Protein AF-A0A4V2LXU1-F1 (afdb_monomer)

Structure (mmCIF, N/CA/C/O backbone):
data_AF-A0A4V2LXU1-F1
#
_entry.id   AF-A0A4V2LXU1-F1
#
loop_
_atom_site.group_PDB
_atom_site.id
_atom_site.type_symbol
_atom_site.label_atom_id
_atom_site.label_alt_id
_atom_site.label_comp_id
_atom_site.label_asym_id
_atom_site.label_entity_id
_atom_site.label_seq_id
_atom_site.pdbx_PDB_ins_code
_atom_site.Cartn_x
_atom_site.Cartn_y
_atom_site.Cartn_z
_atom_site.occupancy
_atom_site.B_iso_or_equiv
_atom_site.auth_seq_id
_atom_site.auth_comp_id
_atom_site.auth_asym_id
_atom_site.auth_atom_id
_atom_site.pdbx_PDB_model_num
ATOM 1 N N . MET A 1 1 ? -8.053 -12.281 -31.417 1.00 42.00 1 MET A N 1
ATOM 2 C CA . MET A 1 1 ? -8.033 -10.894 -30.904 1.00 42.00 1 MET A CA 1
ATOM 3 C C . MET A 1 1 ? -6.597 -10.527 -30.556 1.00 42.00 1 MET A C 1
ATOM 5 O O . MET A 1 1 ? -6.149 -10.822 -29.460 1.00 42.00 1 MET A O 1
ATOM 9 N N . THR A 1 2 ? -5.838 -9.956 -31.490 1.00 50.88 2 THR A N 1
ATOM 10 C CA . THR A 1 2 ? -4.473 -9.469 -31.226 1.00 50.88 2 THR A CA 1
ATOM 11 C C . THR A 1 2 ? -4.556 -8.024 -30.743 1.00 50.88 2 THR A C 1
ATOM 13 O O . THR A 1 2 ? -4.297 -7.086 -31.496 1.00 50.88 2 THR A O 1
ATOM 16 N N . GLY A 1 3 ? -5.009 -7.828 -29.503 1.00 56.22 3 GLY A N 1
ATOM 17 C CA . GLY A 1 3 ? -4.854 -6.533 -28.847 1.00 56.22 3 GLY A CA 1
ATOM 18 C C . GLY A 1 3 ? -3.363 -6.305 -28.630 1.00 56.22 3 GLY A C 1
ATOM 19 O O . GLY A 1 3 ? -2.716 -7.156 -28.024 1.00 56.22 3 GLY A O 1
ATOM 20 N N . ARG A 1 4 ? -2.795 -5.211 -29.157 1.00 50.06 4 ARG A N 1
ATOM 21 C CA . ARG A 1 4 ? -1.426 -4.823 -28.785 1.00 50.06 4 ARG A CA 1
ATOM 22 C C . ARG A 1 4 ? -1.352 -4.792 -27.255 1.00 50.06 4 ARG A C 1
ATOM 24 O O . ARG A 1 4 ? -2.262 -4.207 -26.656 1.00 50.06 4 ARG A O 1
ATOM 31 N N . PRO A 1 5 ? -0.326 -5.396 -26.631 1.00 66.19 5 PRO A N 1
ATOM 32 C CA . PRO A 1 5 ? -0.124 -5.229 -25.202 1.00 66.19 5 PRO A CA 1
ATOM 33 C C . PRO A 1 5 ? -0.083 -3.727 -24.927 1.00 66.19 5 PRO A C 1
ATOM 35 O O . PRO A 1 5 ? 0.609 -2.979 -25.627 1.00 66.19 5 PRO A O 1
ATOM 38 N N . LYS A 1 6 ? -0.928 -3.267 -23.998 1.00 72.69 6 LYS A N 1
ATOM 39 C CA . LYS A 1 6 ? -0.879 -1.872 -23.562 1.00 72.69 6 LYS A CA 1
ATOM 40 C C . LYS A 1 6 ? 0.546 -1.623 -23.066 1.00 72.69 6 LYS A C 1
ATOM 42 O O . LYS A 1 6 ? 1.059 -2.488 -22.358 1.00 72.69 6 LYS A O 1
ATOM 47 N N . PRO A 1 7 ? 1.187 -0.509 -23.454 1.00 78.69 7 PRO A N 1
ATOM 48 C CA . PRO A 1 7 ? 2.495 -0.195 -22.910 1.00 78.69 7 PRO A CA 1
ATOM 49 C C . PRO A 1 7 ? 2.371 -0.129 -21.385 1.00 78.69 7 PRO A C 1
ATOM 51 O O . PRO A 1 7 ? 1.447 0.512 -20.873 1.00 78.69 7 PRO A O 1
ATOM 54 N N . GLY A 1 8 ? 3.256 -0.859 -20.709 1.00 87.75 8 GLY A N 1
ATOM 55 C CA . GLY A 1 8 ? 3.411 -0.834 -19.261 1.00 87.75 8 GLY A CA 1
ATOM 56 C C . GLY A 1 8 ? 3.765 0.557 -18.741 1.00 87.75 8 GLY A C 1
ATOM 57 O O . GLY A 1 8 ? 3.978 1.498 -19.516 1.00 87.75 8 GLY A O 1
ATOM 58 N N . LEU A 1 9 ? 3.808 0.711 -17.421 1.00 93.25 9 LEU A N 1
ATOM 59 C CA . LEU A 1 9 ? 4.285 1.953 -16.820 1.00 93.25 9 LEU A CA 1
ATOM 60 C C . LEU A 1 9 ? 5.810 2.038 -16.926 1.00 93.25 9 LEU A C 1
ATOM 62 O O . LEU A 1 9 ? 6.512 1.034 -16.907 1.00 93.25 9 LEU A O 1
ATOM 66 N N . THR A 1 10 ? 6.337 3.259 -17.008 1.00 95.00 10 THR A N 1
ATOM 67 C CA . THR A 1 10 ? 7.785 3.453 -16.885 1.00 95.00 10 THR A CA 1
ATOM 68 C C . THR A 1 10 ? 8.219 3.226 -15.439 1.00 95.00 10 THR A C 1
ATOM 70 O O . THR A 1 10 ? 7.441 3.432 -14.498 1.00 95.00 10 THR A O 1
ATOM 73 N N . PHE A 1 11 ? 9.487 2.867 -15.238 1.00 93.50 11 PHE A N 1
ATOM 74 C CA . PHE A 1 11 ? 10.044 2.655 -13.899 1.00 93.50 11 PHE A CA 1
ATOM 75 C C . PHE A 1 11 ? 9.865 3.871 -12.977 1.00 93.50 11 PHE A C 1
ATOM 77 O O . PHE A 1 11 ? 9.472 3.737 -11.819 1.00 93.50 11 PHE A O 1
ATOM 84 N N . GLU A 1 12 ? 10.087 5.078 -13.495 1.00 94.06 12 GLU A N 1
ATOM 85 C CA . GLU A 1 12 ? 9.946 6.323 -12.737 1.00 94.06 12 GLU A CA 1
ATOM 86 C C . GLU A 1 12 ? 8.500 6.495 -12.254 1.00 94.06 12 GLU A C 1
ATOM 88 O O . GLU A 1 12 ? 8.253 6.910 -11.119 1.00 94.06 12 GLU A O 1
ATOM 93 N N . ARG A 1 13 ? 7.529 6.070 -13.072 1.00 96.19 13 ARG A N 1
ATOM 94 C CA . ARG A 1 13 ? 6.123 6.104 -12.691 1.00 96.19 13 ARG A CA 1
ATOM 95 C C . ARG A 1 13 ? 5.775 5.049 -11.640 1.00 96.19 13 ARG A C 1
ATOM 97 O O . ARG A 1 13 ? 4.964 5.337 -10.758 1.00 96.19 13 ARG A O 1
ATOM 104 N N . HIS A 1 14 ? 6.392 3.868 -11.686 1.00 95.56 14 HIS A N 1
ATOM 105 C CA . HIS A 1 14 ? 6.271 2.885 -10.607 1.00 95.56 14 HIS A CA 1
ATOM 106 C C . HIS A 1 14 ? 6.794 3.435 -9.278 1.00 95.56 14 HIS A C 1
ATOM 108 O O . HIS A 1 14 ? 6.115 3.290 -8.263 1.00 95.56 14 HIS A O 1
ATOM 114 N N . VAL A 1 15 ? 7.938 4.126 -9.282 1.00 95.25 15 VAL A N 1
ATOM 115 C CA . VAL A 1 15 ? 8.505 4.768 -8.082 1.00 95.25 15 VAL A CA 1
ATOM 116 C C . VAL A 1 15 ? 7.550 5.816 -7.507 1.00 95.25 15 VAL A C 1
ATOM 118 O O . VAL A 1 15 ? 7.270 5.809 -6.308 1.00 95.25 15 VAL A O 1
ATOM 121 N N . GLU A 1 16 ? 6.993 6.688 -8.349 1.00 95.56 16 GLU A N 1
ATOM 122 C CA . GLU A 1 16 ? 6.023 7.698 -7.911 1.00 95.56 16 GLU A CA 1
ATOM 123 C C . GLU A 1 16 ? 4.763 7.076 -7.296 1.00 95.56 16 GLU A C 1
ATOM 125 O O . GLU A 1 16 ? 4.281 7.528 -6.255 1.00 95.56 16 GLU A O 1
ATOM 130 N N . ILE A 1 17 ? 4.211 6.038 -7.930 1.00 96.12 17 ILE A N 1
ATOM 131 C CA . ILE A 1 17 ? 3.014 5.352 -7.430 1.00 96.12 17 ILE A CA 1
ATOM 132 C C . ILE A 1 17 ? 3.328 4.604 -6.134 1.00 96.12 17 ILE A C 1
ATOM 134 O O . ILE A 1 17 ? 2.558 4.705 -5.180 1.00 96.12 17 ILE A O 1
ATOM 138 N N . GLY A 1 18 ? 4.451 3.887 -6.082 1.00 95.31 18 GLY A N 1
ATOM 139 C CA . GLY A 1 18 ? 4.904 3.161 -4.900 1.00 95.31 18 GLY A CA 1
ATOM 140 C C . GLY A 1 18 ? 5.057 4.080 -3.690 1.00 95.31 18 GLY A C 1
ATOM 141 O O . GLY A 1 18 ? 4.514 3.782 -2.626 1.00 95.31 18 GLY A O 1
ATOM 142 N N . LYS A 1 19 ? 5.673 5.257 -3.877 1.00 94.19 19 LYS A N 1
ATOM 143 C CA . LYS A 1 19 ? 5.782 6.293 -2.838 1.00 94.19 19 LYS A CA 1
ATOM 144 C C . LYS A 1 19 ? 4.412 6.768 -2.345 1.00 94.19 19 LYS A C 1
ATOM 146 O O . LYS A 1 19 ? 4.170 6.786 -1.142 1.00 94.19 19 LYS A O 1
ATOM 151 N N . ARG A 1 20 ? 3.490 7.089 -3.255 1.00 96.94 20 ARG A N 1
ATOM 152 C CA . ARG A 1 20 ? 2.139 7.548 -2.884 1.00 96.94 20 ARG A CA 1
ATOM 153 C C . ARG A 1 20 ? 1.342 6.479 -2.136 1.00 96.94 20 ARG A C 1
ATOM 155 O O . ARG A 1 20 ? 0.657 6.784 -1.168 1.00 96.94 20 ARG A O 1
ATOM 162 N N . LEU A 1 21 ? 1.419 5.220 -2.569 1.00 96.44 21 LEU A N 1
ATOM 163 C CA . LEU A 1 21 ? 0.754 4.111 -1.874 1.00 96.44 21 LEU A CA 1
ATOM 164 C C . LEU A 1 21 ? 1.376 3.843 -0.499 1.00 96.44 21 LEU A C 1
ATOM 166 O O . LEU A 1 21 ? 0.672 3.432 0.422 1.00 96.44 21 LEU A O 1
ATOM 170 N N . LEU A 1 22 ? 2.682 4.070 -0.350 1.00 94.88 22 LEU A N 1
ATOM 171 C CA . LEU A 1 22 ? 3.361 4.007 0.937 1.00 94.88 22 LEU A CA 1
ATOM 172 C C . LEU A 1 22 ? 2.857 5.090 1.898 1.00 94.88 22 LEU A C 1
ATOM 174 O O . LEU A 1 22 ? 2.505 4.751 3.024 1.00 94.88 22 LEU A O 1
ATOM 178 N N . GLU A 1 23 ? 2.761 6.340 1.448 1.00 94.88 23 GLU A N 1
ATOM 179 C CA . GLU A 1 23 ? 2.223 7.460 2.236 1.00 94.88 23 GLU A CA 1
ATOM 180 C C . GLU A 1 23 ? 0.788 7.174 2.706 1.00 94.88 23 GLU A C 1
ATOM 182 O O . GLU A 1 23 ? 0.523 7.183 3.906 1.00 94.88 23 GLU A O 1
ATOM 187 N N . ILE A 1 24 ? -0.105 6.765 1.794 1.00 96.69 24 ILE A N 1
ATOM 188 C CA . ILE A 1 24 ? -1.496 6.405 2.132 1.00 96.69 24 ILE A CA 1
ATOM 189 C C . ILE A 1 24 ? -1.545 5.268 3.163 1.00 96.69 24 ILE A C 1
ATOM 191 O O . ILE A 1 24 ? -2.376 5.271 4.071 1.00 96.69 24 ILE A O 1
ATOM 195 N N . ARG A 1 25 ? -0.668 4.265 3.032 1.00 96.19 25 ARG A N 1
ATOM 196 C CA . ARG A 1 25 ? -0.610 3.154 3.987 1.00 96.19 25 ARG A CA 1
ATOM 197 C C . ARG A 1 25 ? -0.239 3.642 5.389 1.00 96.19 25 ARG A C 1
ATOM 199 O O . ARG A 1 25 ? -0.825 3.159 6.354 1.00 96.19 25 ARG A O 1
ATOM 206 N N . LEU A 1 26 ? 0.738 4.544 5.499 1.00 94.56 26 LEU A N 1
ATOM 207 C CA . LEU A 1 26 ? 1.167 5.108 6.782 1.00 94.56 26 LEU A CA 1
ATOM 208 C C . LEU A 1 26 ? 0.035 5.910 7.430 1.00 94.56 26 LEU A C 1
ATOM 210 O O . LEU A 1 26 ? -0.308 5.634 8.574 1.00 94.56 26 LEU A O 1
ATOM 214 N N . GLU A 1 27 ? -0.636 6.775 6.669 1.00 96.69 27 GLU A N 1
ATOM 215 C CA . GLU A 1 27 ? -1.797 7.531 7.160 1.00 96.69 27 GLU A CA 1
ATOM 216 C C . GLU A 1 27 ? -2.919 6.607 7.668 1.00 96.69 27 GLU A C 1
ATOM 218 O O . GLU A 1 27 ? -3.483 6.817 8.741 1.00 96.69 27 GLU A O 1
ATOM 223 N N . LEU A 1 28 ? -3.228 5.530 6.936 1.00 95.81 28 LEU A N 1
ATOM 224 C CA . LEU A 1 28 ? -4.225 4.544 7.368 1.00 95.81 28 LEU A CA 1
ATOM 225 C C . LEU A 1 28 ? -3.804 3.792 8.637 1.00 95.81 28 LEU A C 1
ATOM 227 O O . LEU A 1 28 ? -4.666 3.422 9.439 1.00 95.81 28 LEU A O 1
ATOM 231 N N . MET A 1 29 ? -2.506 3.541 8.822 1.00 95.19 29 MET A N 1
ATOM 232 C 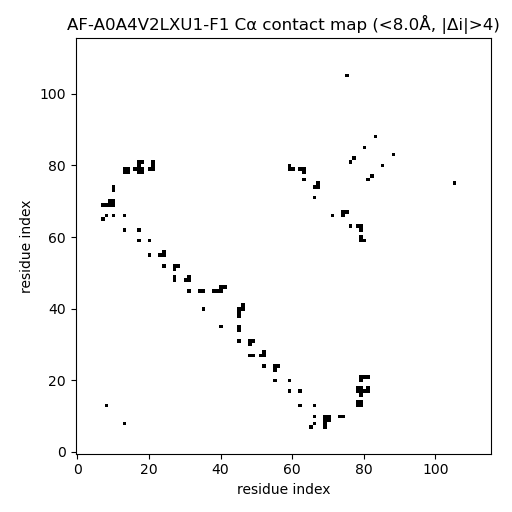CA . MET A 1 29 ? -1.991 2.949 10.056 1.00 95.19 29 MET A CA 1
ATOM 233 C C . MET A 1 29 ? -2.137 3.899 11.241 1.00 95.19 29 MET A C 1
ATOM 235 O O . MET A 1 29 ? -2.611 3.460 12.288 1.00 95.19 29 MET A O 1
ATOM 239 N N . ASP A 1 30 ? -1.797 5.174 11.071 1.00 95.00 30 ASP A N 1
ATOM 240 C CA . ASP A 1 30 ? -1.926 6.183 12.124 1.00 95.00 30 ASP A CA 1
ATOM 241 C C . ASP A 1 30 ? -3.393 6.331 12.552 1.00 95.00 30 ASP A C 1
ATOM 243 O O . ASP A 1 30 ? -3.711 6.226 13.737 1.00 95.00 30 ASP A O 1
ATOM 247 N N . LEU A 1 31 ? -4.321 6.400 11.591 1.00 95.19 31 LEU A N 1
ATOM 248 C CA . LEU A 1 31 ? -5.762 6.421 11.870 1.00 95.19 31 LEU A CA 1
ATOM 249 C C . LEU A 1 31 ? -6.246 5.160 12.604 1.00 95.19 31 LEU A C 1
ATOM 251 O O . LEU A 1 31 ? -7.128 5.229 13.464 1.00 95.19 31 LEU A O 1
ATOM 255 N N . LEU A 1 32 ? -5.697 3.983 12.288 1.00 93.62 32 LEU A N 1
ATOM 256 C CA . LEU A 1 32 ? -6.013 2.751 13.018 1.00 93.62 32 LEU A CA 1
ATOM 257 C C . LEU A 1 32 ? -5.496 2.785 14.459 1.00 93.62 32 LEU A C 1
ATOM 259 O O . LEU A 1 32 ? -6.186 2.299 15.355 1.00 93.62 32 LEU A O 1
ATOM 263 N N . ILE A 1 33 ? -4.314 3.358 14.692 1.00 92.94 33 ILE A N 1
ATOM 264 C CA . ILE A 1 33 ? -3.755 3.536 16.036 1.00 92.94 33 ILE A CA 1
ATOM 265 C C . ILE A 1 33 ? -4.630 4.507 16.834 1.00 92.94 33 ILE A C 1
ATOM 267 O O . ILE A 1 33 ? -5.082 4.148 17.923 1.00 92.94 33 ILE A O 1
ATOM 271 N N . GLU A 1 34 ? -4.956 5.674 16.276 1.00 93.12 34 GLU A N 1
ATOM 272 C CA . GLU A 1 34 ? -5.812 6.679 16.920 1.00 93.12 34 GLU A CA 1
ATOM 273 C C . GLU A 1 34 ? -7.198 6.115 17.260 1.00 93.12 34 GLU A C 1
ATOM 275 O O . GLU A 1 34 ? -7.681 6.219 18.392 1.00 93.12 34 GLU A O 1
ATOM 280 N N . THR A 1 35 ? -7.833 5.435 16.303 1.00 92.69 35 THR A N 1
ATOM 281 C CA . THR A 1 35 ? -9.160 4.845 16.520 1.00 92.69 35 THR A CA 1
ATOM 282 C C . THR A 1 35 ? -9.150 3.668 17.486 1.00 92.69 35 THR A C 1
ATOM 284 O O . THR A 1 35 ? -10.184 3.402 18.099 1.00 92.69 35 THR A O 1
ATOM 287 N N . SER A 1 36 ? -8.016 2.986 17.678 1.00 89.94 36 SER A N 1
ATOM 288 C CA . SER A 1 36 ? -7.916 1.861 18.616 1.00 89.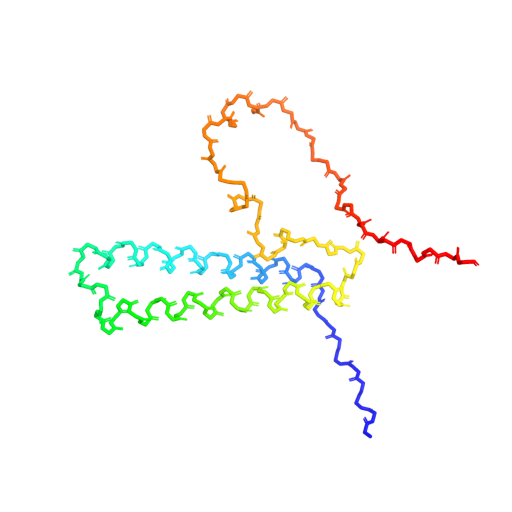94 36 SER A CA 1
ATOM 289 C C . SER A 1 36 ? -8.083 2.273 20.082 1.00 89.94 36 SER A C 1
ATOM 291 O O . SER A 1 36 ? -8.532 1.454 20.884 1.00 89.94 36 SER A O 1
ATOM 293 N N . GLY A 1 37 ? -7.759 3.527 20.421 1.00 88.19 37 GLY A N 1
ATOM 294 C CA . GLY A 1 37 ? -7.997 4.092 21.751 1.00 88.19 37 GLY A CA 1
ATOM 295 C C . GLY A 1 37 ? -9.413 4.647 21.929 1.00 88.19 37 GLY A C 1
ATOM 296 O O . GLY A 1 37 ? -9.940 4.632 23.038 1.00 88.19 37 GLY A O 1
ATOM 297 N N . ALA A 1 38 ? -10.043 5.110 20.846 1.00 92.56 38 ALA A N 1
ATOM 298 C CA . ALA A 1 38 ? -11.353 5.765 20.886 1.00 92.56 38 ALA A CA 1
ATOM 299 C C . ALA A 1 38 ? -12.542 4.811 20.671 1.00 92.56 38 ALA A C 1
ATOM 301 O O . ALA A 1 38 ? -13.643 5.074 21.154 1.00 92.56 38 ALA A O 1
ATOM 302 N N . TYR A 1 39 ? -12.345 3.706 19.947 1.00 91.25 39 TYR A N 1
ATOM 303 C CA . TYR A 1 39 ? -13.411 2.783 19.561 1.00 91.25 39 TYR A CA 1
ATOM 304 C C . TYR A 1 39 ? -13.014 1.321 19.792 1.00 91.25 39 TYR A C 1
ATOM 306 O O . TYR A 1 39 ? -11.856 0.945 19.601 1.00 91.25 39 TYR A O 1
ATOM 314 N N . PRO A 1 40 ? -13.980 0.430 20.090 1.00 90.06 40 PRO A N 1
ATOM 315 C CA . PRO A 1 40 ? -13.733 -1.003 20.040 1.00 90.06 40 PRO A CA 1
ATOM 316 C C . PRO A 1 40 ? -13.240 -1.427 18.651 1.00 90.06 40 PRO A C 1
ATOM 318 O O . PRO A 1 40 ? -13.758 -0.972 17.624 1.00 90.06 40 PRO A O 1
ATOM 321 N N . ARG A 1 41 ? -12.307 -2.385 18.603 1.00 83.00 41 ARG A N 1
ATOM 322 C CA . ARG A 1 41 ? -11.778 -2.959 17.345 1.00 83.00 41 ARG A CA 1
ATOM 323 C C . ARG A 1 41 ? -12.860 -3.580 16.452 1.00 83.00 41 ARG A C 1
ATOM 325 O O . ARG A 1 41 ? -12.671 -3.726 15.250 1.00 83.00 41 ARG A O 1
ATOM 332 N N . THR A 1 42 ? -14.000 -3.942 17.035 1.00 87.69 42 THR A N 1
ATOM 333 C CA . THR A 1 42 ? -15.167 -4.505 16.342 1.00 87.69 42 THR A CA 1
ATOM 334 C C . THR A 1 42 ? -16.071 -3.446 15.706 1.00 87.69 42 THR A C 1
ATOM 336 O O . THR A 1 42 ? -16.987 -3.795 14.954 1.00 87.69 42 THR A O 1
ATOM 339 N N . SER A 1 43 ? -15.824 -2.158 15.967 1.00 95.44 43 SER A N 1
ATOM 340 C CA . SER A 1 43 ? -16.609 -1.064 15.399 1.00 95.44 43 SER A CA 1
ATOM 341 C C . SER A 1 43 ? -16.591 -1.101 13.868 1.00 95.44 43 SER A C 1
ATOM 343 O O . SER A 1 43 ? -15.631 -1.537 13.225 1.00 95.44 43 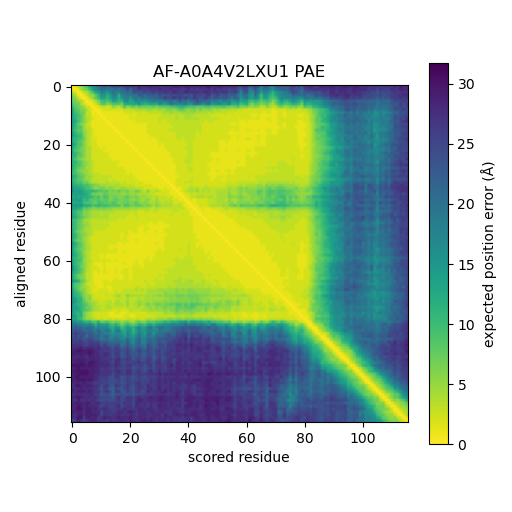SER A O 1
ATOM 345 N N . ALA A 1 44 ? -17.688 -0.662 13.246 1.00 95.12 44 ALA A N 1
ATOM 346 C CA . ALA A 1 44 ? -17.760 -0.579 11.789 1.00 95.12 44 ALA A CA 1
ATOM 347 C C . ALA A 1 44 ? -16.662 0.337 11.224 1.00 95.12 44 ALA A C 1
ATOM 349 O O . ALA A 1 44 ? -16.068 0.004 10.203 1.00 95.12 44 ALA A O 1
ATOM 350 N N . PHE A 1 45 ? -16.349 1.431 11.923 1.00 92.50 45 PHE A N 1
ATOM 351 C CA . PHE A 1 45 ? -15.332 2.391 11.510 1.00 92.50 45 PHE A CA 1
ATOM 352 C C . PHE A 1 45 ? -13.920 1.783 11.491 1.00 92.50 45 PHE A C 1
ATOM 354 O O . PHE A 1 45 ? -13.286 1.770 10.436 1.00 92.50 45 PHE A O 1
ATOM 361 N N . ALA A 1 46 ? -13.476 1.159 12.592 1.00 91.81 46 ALA A N 1
ATOM 362 C CA . ALA A 1 46 ? -12.167 0.498 12.654 1.00 91.81 46 ALA A CA 1
ATOM 363 C C . ALA A 1 46 ? -12.032 -0.624 11.607 1.00 91.81 46 ALA A C 1
ATOM 365 O O . ALA A 1 46 ? -11.006 -0.748 10.936 1.00 91.81 46 ALA A O 1
ATOM 366 N N . ARG A 1 47 ? -13.101 -1.407 11.389 1.00 94.06 47 ARG A N 1
ATOM 367 C CA . ARG A 1 47 ? -13.118 -2.443 10.342 1.00 94.06 47 ARG A CA 1
ATOM 368 C C . ARG A 1 47 ? -12.964 -1.858 8.940 1.00 94.06 47 ARG A C 1
ATOM 370 O O . ARG A 1 47 ? -12.287 -2.463 8.114 1.00 94.06 47 ARG A O 1
ATOM 377 N N . LYS A 1 48 ? -13.577 -0.707 8.652 1.00 97.19 48 LYS A N 1
ATOM 378 C CA . LYS A 1 48 ? -13.463 -0.051 7.342 1.00 97.19 48 LYS A CA 1
ATOM 379 C C . LYS A 1 48 ? -12.070 0.520 7.099 1.00 97.19 48 LYS A C 1
ATOM 381 O O . LYS A 1 48 ? -11.555 0.334 6.001 1.00 97.19 48 LYS A O 1
ATOM 386 N N . LEU A 1 49 ? -11.436 1.102 8.116 1.00 96.12 49 LEU A N 1
ATOM 387 C CA . LEU A 1 49 ? -10.036 1.529 8.030 1.00 96.12 49 LEU A CA 1
ATOM 388 C C . LEU A 1 49 ? -9.098 0.343 7.774 1.00 96.12 49 LEU A C 1
ATOM 390 O O . LEU A 1 49 ? -8.260 0.405 6.878 1.00 96.12 49 LEU A O 1
ATOM 394 N N . LYS A 1 50 ? -9.293 -0.783 8.475 1.00 94.88 50 LYS A N 1
ATOM 395 C CA . LYS A 1 50 ? -8.501 -1.997 8.232 1.00 94.88 50 LYS A CA 1
ATOM 396 C C . LYS A 1 50 ? -8.699 -2.541 6.817 1.00 94.88 50 LYS A C 1
ATOM 398 O O . LYS A 1 50 ? -7.723 -2.870 6.156 1.00 94.88 50 LYS A O 1
ATOM 403 N N . GLN A 1 51 ? -9.944 -2.580 6.336 1.00 96.94 51 GLN A N 1
ATOM 404 C CA . GLN A 1 51 ? -10.247 -2.975 4.959 1.00 96.94 51 GLN A CA 1
ATOM 405 C C . GLN A 1 51 ? -9.570 -2.051 3.941 1.00 96.94 51 GLN A C 1
ATOM 407 O O . GLN A 1 51 ? -9.065 -2.541 2.937 1.00 96.94 51 GLN A O 1
ATOM 412 N N . ALA A 1 52 ? -9.547 -0.737 4.178 1.00 98.00 52 ALA A N 1
ATOM 413 C CA . ALA A 1 52 ? -8.842 0.201 3.309 1.00 98.00 52 ALA A CA 1
ATOM 414 C C . ALA A 1 52 ? -7.334 -0.087 3.285 1.00 98.00 52 ALA A C 1
ATOM 416 O O . ALA A 1 52 ? -6.755 -0.179 2.203 1.00 98.00 52 ALA A O 1
ATOM 417 N N . LEU A 1 53 ? -6.727 -0.321 4.453 1.00 96.94 53 LEU A N 1
ATOM 418 C CA . LEU A 1 53 ? -5.315 -0.685 4.570 1.00 96.94 53 LEU A CA 1
ATOM 419 C C . LEU A 1 53 ? -4.992 -1.962 3.776 1.00 96.94 53 LEU A C 1
ATOM 421 O O . LEU A 1 53 ? -4.078 -1.958 2.958 1.00 96.94 53 LEU A O 1
ATOM 425 N N . ASP A 1 54 ? -5.802 -3.014 3.934 1.00 96.81 54 ASP A N 1
ATOM 426 C CA . ASP A 1 54 ? -5.627 -4.284 3.213 1.00 96.81 54 ASP A CA 1
ATOM 427 C C . ASP A 1 54 ? -5.702 -4.107 1.689 1.00 96.81 54 ASP A C 1
ATOM 429 O O . ASP A 1 54 ? -4.991 -4.768 0.932 1.00 96.81 54 ASP A O 1
ATOM 433 N N . ARG A 1 55 ? -6.564 -3.199 1.214 1.00 98.38 55 ARG A N 1
ATOM 434 C CA . ARG A 1 55 ? -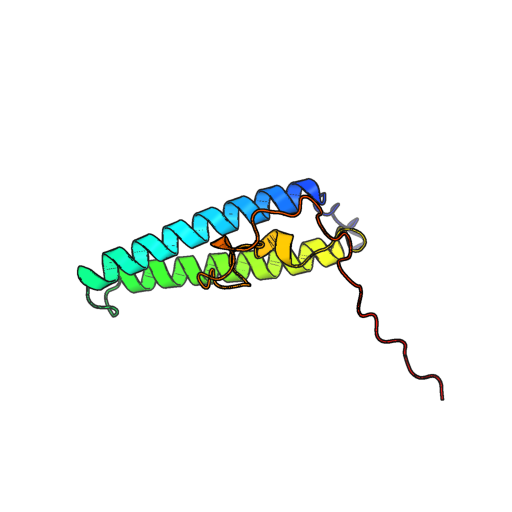6.687 -2.894 -0.219 1.00 98.38 55 ARG A CA 1
ATOM 435 C C . ARG A 1 55 ? -5.478 -2.137 -0.752 1.00 98.38 55 ARG A C 1
ATOM 437 O O . ARG A 1 55 ? -5.080 -2.390 -1.887 1.00 98.38 55 ARG A O 1
ATOM 444 N N . VAL A 1 56 ? -4.892 -1.246 0.045 1.00 97.75 56 VAL A N 1
ATOM 445 C CA . VAL A 1 56 ? -3.650 -0.552 -0.315 1.00 97.75 56 VAL A CA 1
ATOM 446 C C . VAL A 1 56 ? -2.484 -1.537 -0.370 1.00 97.75 56 VAL A C 1
ATOM 448 O O . VAL A 1 56 ? -1.738 -1.525 -1.347 1.00 97.75 56 VAL A O 1
ATOM 451 N N . ASP A 1 57 ? -2.365 -2.441 0.604 1.00 96.50 57 ASP A N 1
ATOM 452 C CA . ASP A 1 57 ? -1.330 -3.483 0.602 1.00 96.50 57 ASP A CA 1
ATOM 453 C C . ASP A 1 57 ? -1.470 -4.417 -0.615 1.00 96.50 57 ASP A C 1
ATOM 455 O O . ASP A 1 57 ? -0.488 -4.699 -1.306 1.00 96.50 57 ASP A O 1
ATOM 459 N N . ALA A 1 58 ? -2.700 -4.815 -0.961 1.00 97.56 58 ALA A N 1
ATOM 460 C CA . ALA A 1 58 ? -2.964 -5.592 -2.172 1.00 97.56 58 ALA A CA 1
ATOM 461 C C . ALA A 1 58 ? -2.589 -4.828 -3.458 1.00 97.56 58 ALA A C 1
ATOM 463 O O . ALA A 1 58 ? -2.002 -5.407 -4.372 1.00 97.56 58 ALA A O 1
ATOM 464 N N . ALA A 1 59 ? -2.884 -3.525 -3.530 1.00 97.56 59 ALA A N 1
ATOM 465 C CA . ALA A 1 59 ? -2.507 -2.690 -4.670 1.00 97.56 59 ALA A CA 1
ATOM 466 C C . ALA A 1 59 ? -0.982 -2.554 -4.811 1.00 97.56 59 ALA A C 1
ATOM 468 O O . ALA A 1 59 ? -0.470 -2.579 -5.929 1.00 97.56 59 ALA A O 1
ATOM 469 N N . ARG A 1 60 ? -0.249 -2.458 -3.694 1.00 96.62 60 ARG A N 1
ATOM 470 C CA . ARG A 1 60 ? 1.223 -2.434 -3.686 1.00 96.62 60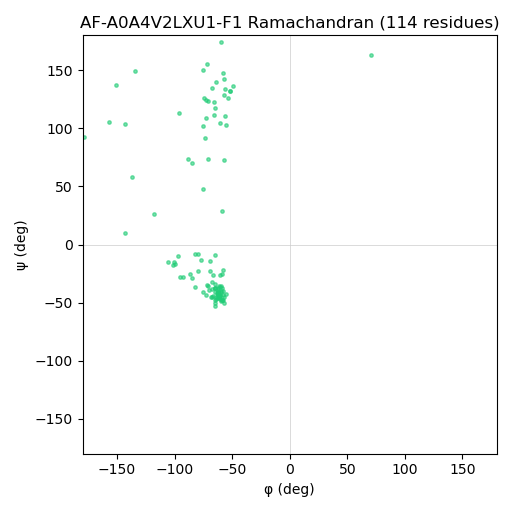 ARG A CA 1
ATOM 471 C C . ARG A 1 60 ? 1.807 -3.743 -4.202 1.00 96.62 60 ARG A C 1
ATOM 473 O O . ARG A 1 60 ? 2.683 -3.704 -5.054 1.00 96.62 60 ARG A O 1
ATOM 480 N N . SER A 1 61 ? 1.280 -4.881 -3.751 1.00 96.44 61 SER A N 1
ATOM 481 C CA . SER A 1 61 ? 1.713 -6.200 -4.229 1.00 96.44 61 SER A CA 1
ATOM 482 C C . SER A 1 61 ? 1.457 -6.401 -5.724 1.00 96.44 61 SER A C 1
ATOM 484 O O . SER A 1 61 ? 2.338 -6.876 -6.442 1.00 96.44 61 SER A O 1
ATOM 486 N N . ALA A 1 62 ? 0.292 -5.974 -6.218 1.00 96.94 62 ALA A N 1
ATOM 487 C CA . ALA A 1 62 ? -0.006 -6.010 -7.646 1.00 96.94 62 ALA A CA 1
ATOM 488 C C . ALA A 1 62 ? 0.912 -5.074 -8.452 1.00 96.94 62 ALA A C 1
ATOM 490 O O . ALA A 1 62 ? 1.387 -5.449 -9.520 1.00 96.94 62 ALA A O 1
ATOM 491 N N . GLY A 1 63 ? 1.187 -3.873 -7.935 1.00 95.50 63 GLY A N 1
ATOM 492 C CA . GLY A 1 63 ? 2.101 -2.919 -8.559 1.00 95.50 63 GLY A CA 1
ATOM 493 C C . GLY A 1 63 ? 3.549 -3.410 -8.613 1.00 95.50 63 GLY A C 1
ATOM 494 O O . GLY A 1 63 ? 4.218 -3.197 -9.618 1.00 95.50 63 GLY A O 1
ATOM 495 N N . ASP A 1 64 ? 4.011 -4.105 -7.572 1.00 95.44 64 ASP A N 1
ATOM 496 C CA . ASP A 1 64 ? 5.335 -4.732 -7.516 1.00 95.44 64 ASP A CA 1
ATOM 497 C C . ASP A 1 64 ? 5.488 -5.806 -8.600 1.00 95.44 64 ASP A C 1
ATOM 499 O O . ASP A 1 64 ? 6.447 -5.785 -9.370 1.00 95.44 64 ASP A O 1
ATOM 503 N N . SER A 1 65 ? 4.477 -6.670 -8.739 1.00 94.94 65 SER A N 1
ATOM 504 C CA . SER A 1 65 ? 4.441 -7.674 -9.810 1.00 94.94 65 SER A CA 1
ATOM 505 C C . SER A 1 65 ? 4.434 -7.016 -11.194 1.00 94.94 65 SER A C 1
ATOM 507 O O . SER A 1 65 ? 5.229 -7.387 -12.050 1.00 94.94 65 SER A O 1
ATOM 509 N N . ALA A 1 66 ? 3.614 -5.976 -11.388 1.00 95.44 66 ALA A N 1
ATOM 510 C CA . ALA A 1 66 ? 3.567 -5.233 -12.647 1.00 95.44 66 ALA A CA 1
ATOM 511 C C . ALA A 1 66 ? 4.901 -4.539 -12.979 1.00 95.44 66 ALA A C 1
ATOM 513 O O . ALA A 1 66 ? 5.308 -4.539 -14.129 1.00 95.44 66 ALA A O 1
ATOM 514 N N . CYS A 1 67 ? 5.616 -3.998 -11.987 1.00 94.56 67 CYS A N 1
ATOM 515 C CA . CYS A 1 67 ? 6.938 -3.390 -12.183 1.00 94.56 67 CYS A CA 1
ATOM 516 C C . CYS A 1 67 ? 7.986 -4.416 -12.629 1.00 94.56 67 CYS A C 1
ATOM 518 O O . CYS A 1 67 ? 8.844 -4.110 -13.455 1.00 94.56 67 CYS A O 1
ATOM 520 N N . CYS A 1 68 ? 7.909 -5.637 -12.091 1.00 93.94 68 CYS A N 1
ATOM 521 C CA . CYS A 1 68 ? 8.761 -6.745 -12.514 1.00 93.94 68 CYS A CA 1
ATOM 522 C C . CYS A 1 68 ? 8.519 -7.105 -13.989 1.00 93.94 68 CYS A C 1
ATOM 524 O O . CYS A 1 68 ? 9.479 -7.319 -14.729 1.00 93.94 68 CYS A O 1
ATOM 526 N N . ASP A 1 69 ? 7.254 -7.111 -14.418 1.00 93.75 69 ASP A N 1
ATOM 527 C CA . ASP A 1 69 ? 6.868 -7.408 -15.801 1.00 93.75 69 ASP A CA 1
ATOM 528 C C . ASP A 1 69 ? 7.219 -6.262 -16.771 1.00 93.75 69 ASP A C 1
ATOM 530 O O . ASP A 1 69 ? 7.745 -6.509 -17.859 1.00 93.75 69 ASP A O 1
ATOM 534 N N . ASP A 1 70 ? 6.953 -5.014 -16.376 1.00 92.88 70 ASP A N 1
ATOM 535 C CA . ASP A 1 70 ? 7.125 -3.821 -17.211 1.00 92.88 70 ASP A CA 1
ATOM 536 C C . ASP A 1 70 ? 8.611 -3.429 -17.361 1.00 92.88 70 ASP A C 1
ATOM 538 O O . ASP A 1 70 ? 9.059 -3.069 -18.452 1.00 92.88 70 ASP A O 1
ATOM 542 N N . GLU A 1 71 ? 9.400 -3.514 -16.281 1.00 90.50 71 GLU A N 1
ATOM 543 C CA . GLU A 1 71 ? 10.776 -2.995 -16.199 1.00 90.50 71 GLU A CA 1
ATOM 544 C C . GLU A 1 71 ? 11.748 -3.983 -15.501 1.00 90.50 71 GLU A C 1
ATOM 546 O O . GLU A 1 71 ? 12.436 -3.624 -14.534 1.00 90.50 71 GLU A O 1
ATOM 551 N N . PRO A 1 72 ? 11.909 -5.227 -16.001 1.00 91.50 72 PRO A N 1
ATOM 552 C CA . PRO A 1 72 ? 12.606 -6.313 -15.294 1.00 91.50 72 PRO A CA 1
ATOM 553 C C . PRO A 1 72 ? 14.078 -6.024 -14.968 1.00 91.50 72 PRO A C 1
ATOM 555 O O . PRO A 1 72 ? 14.634 -6.580 -14.026 1.00 91.50 72 PRO A O 1
ATOM 558 N N . ARG A 1 73 ? 14.741 -5.157 -15.746 1.00 93.31 73 ARG A N 1
ATOM 559 C CA . ARG A 1 73 ? 16.153 -4.785 -15.528 1.00 93.31 73 ARG A CA 1
ATOM 560 C C . ARG A 1 73 ? 16.345 -3.739 -14.431 1.00 93.31 73 ARG A C 1
ATOM 562 O O . ARG A 1 73 ? 17.454 -3.609 -13.922 1.00 93.31 73 ARG A O 1
ATOM 569 N N . LYS A 1 74 ? 15.304 -2.961 -14.130 1.00 88.81 74 LYS A N 1
ATOM 570 C CA . LYS A 1 74 ? 15.318 -1.903 -13.109 1.00 88.81 74 LYS A CA 1
ATOM 571 C C . LYS A 1 74 ? 14.556 -2.311 -11.848 1.00 88.81 74 LYS A C 1
ATOM 573 O O . LYS A 1 74 ? 14.699 -1.646 -10.825 1.00 88.81 74 LYS A O 1
ATOM 578 N N . PHE A 1 75 ? 13.748 -3.369 -11.930 1.00 87.75 75 PHE A N 1
ATOM 579 C CA . PHE A 1 75 ? 12.919 -3.854 -10.839 1.00 87.75 75 PHE A CA 1
ATOM 580 C C . PHE A 1 75 ? 13.703 -4.012 -9.532 1.00 87.75 75 PHE A C 1
ATOM 582 O O . PHE A 1 75 ? 14.814 -4.542 -9.489 1.00 87.75 75 PHE A O 1
ATOM 589 N N . CYS A 1 76 ? 13.077 -3.555 -8.452 1.00 88.00 76 CYS A N 1
ATOM 590 C CA . CYS A 1 76 ? 13.565 -3.687 -7.096 1.00 88.00 76 CYS A CA 1
ATOM 591 C C . CYS A 1 76 ? 12.362 -3.728 -6.153 1.00 88.00 76 CYS A C 1
ATOM 593 O O . CYS A 1 76 ? 11.452 -2.907 -6.274 1.00 88.00 76 CYS A O 1
ATOM 595 N N . THR A 1 77 ? 12.385 -4.624 -5.167 1.00 86.81 77 THR A N 1
ATOM 596 C CA . THR A 1 77 ? 11.297 -4.764 -4.184 1.00 86.81 77 THR A CA 1
ATOM 597 C C . THR A 1 77 ? 11.054 -3.468 -3.396 1.00 86.81 77 THR A C 1
ATOM 599 O O . THR A 1 77 ? 9.943 -3.181 -2.956 1.00 86.81 77 THR A O 1
ATOM 602 N N . HIS A 1 78 ? 12.053 -2.594 -3.261 1.00 89.19 78 HIS A N 1
ATOM 603 C CA . HIS A 1 78 ? 11.890 -1.324 -2.550 1.00 89.19 78 HIS A CA 1
ATOM 604 C C . HIS A 1 78 ? 10.982 -0.310 -3.262 1.00 89.19 78 HIS A C 1
ATOM 606 O O . HIS A 1 78 ? 10.539 0.634 -2.608 1.00 89.19 78 HIS A O 1
ATOM 612 N N . VAL A 1 79 ? 10.652 -0.498 -4.548 1.00 91.25 79 VAL A N 1
ATOM 613 C CA . VAL A 1 79 ? 9.800 0.433 -5.313 1.00 91.25 79 VAL A CA 1
ATOM 614 C C . VAL A 1 79 ? 8.425 0.583 -4.664 1.00 91.25 79 VAL A C 1
ATOM 616 O O . VAL A 1 79 ? 7.966 1.702 -4.442 1.00 91.25 79 VAL A O 1
ATOM 619 N N . TYR A 1 80 ? 7.792 -0.535 -4.304 1.00 92.88 80 TYR A N 1
ATOM 620 C CA . TYR A 1 80 ? 6.486 -0.533 -3.648 1.00 92.88 80 TYR A CA 1
ATOM 621 C C . TYR A 1 80 ? 6.564 -0.751 -2.145 1.00 92.88 80 TYR A C 1
ATOM 623 O O . TYR A 1 80 ? 5.572 -0.481 -1.475 1.00 92.88 80 TYR A O 1
ATOM 631 N N . TYR A 1 81 ? 7.687 -1.212 -1.585 1.00 89.19 81 TYR A N 1
ATOM 632 C CA . TYR A 1 81 ? 7.805 -1.495 -0.149 1.00 89.19 81 TYR A CA 1
ATOM 633 C C . TYR A 1 81 ? 8.545 -0.422 0.665 1.00 89.19 81 TYR A C 1
ATOM 635 O O . TYR A 1 81 ? 8.321 -0.326 1.872 1.00 89.19 81 TYR A O 1
ATOM 643 N N . GLY A 1 82 ? 9.306 0.457 0.006 1.00 83.62 82 GLY A N 1
ATOM 644 C CA . GLY A 1 82 ? 10.203 1.409 0.659 1.00 83.62 82 GLY A CA 1
ATOM 645 C C . GLY A 1 82 ? 11.424 0.718 1.280 1.00 83.62 82 GLY A C 1
ATOM 646 O O . GLY A 1 82 ? 11.449 -0.500 1.464 1.00 83.62 82 GLY A O 1
ATOM 647 N N . HIS A 1 83 ? 12.461 1.494 1.592 1.00 66.50 83 HIS A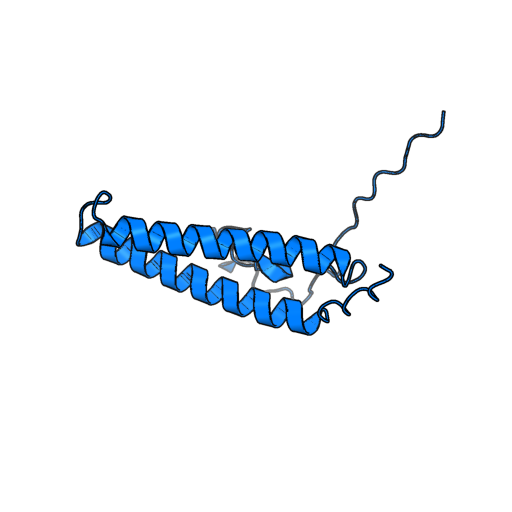 N 1
ATOM 648 C CA . HIS A 1 83 ? 13.647 0.990 2.299 1.00 66.50 83 HIS A CA 1
ATOM 649 C C . HIS A 1 83 ? 13.409 0.939 3.824 1.00 66.50 83 HIS A C 1
ATOM 651 O O . HIS A 1 83 ? 13.798 -0.019 4.488 1.00 66.50 83 HIS A O 1
ATOM 657 N N . ASP A 1 84 ? 12.670 1.920 4.354 1.00 57.31 84 ASP A N 1
ATOM 658 C CA . ASP A 1 84 ? 12.476 2.154 5.795 1.00 57.31 84 ASP A CA 1
ATOM 659 C C . ASP A 1 84 ? 11.484 1.203 6.491 1.00 57.31 84 ASP A C 1
ATOM 661 O O . ASP A 1 84 ? 11.423 1.190 7.718 1.00 57.31 84 ASP A O 1
ATOM 665 N N . LEU A 1 85 ? 10.672 0.437 5.750 1.00 52.44 85 LEU A N 1
ATOM 666 C CA . LEU A 1 85 ? 9.643 -0.428 6.352 1.00 52.44 85 LEU A CA 1
ATOM 667 C C . LEU A 1 85 ? 10.032 -1.904 6.465 1.00 52.44 85 LEU A C 1
ATOM 669 O O . LEU A 1 85 ? 9.371 -2.637 7.198 1.00 52.44 85 LEU A O 1
ATOM 673 N N . TYR A 1 86 ? 11.055 -2.355 5.734 1.00 47.19 86 TYR A N 1
ATOM 674 C CA . TYR A 1 86 ? 11.447 -3.771 5.715 1.00 47.19 86 TYR A CA 1
ATOM 675 C C . TYR A 1 86 ? 12.569 -4.087 6.708 1.00 47.19 86 TYR A C 1
ATOM 677 O O . TYR A 1 86 ? 12.621 -5.182 7.264 1.00 47.19 86 TYR A O 1
ATOM 685 N N . TYR A 1 87 ? 13.413 -3.099 7.003 1.00 44.31 87 TYR A N 1
ATOM 686 C CA . TYR A 1 87 ? 14.211 -3.097 8.217 1.00 44.31 87 TYR A CA 1
ATOM 687 C C . TYR A 1 87 ? 13.448 -2.263 9.237 1.00 44.31 87 TYR A C 1
ATOM 689 O O . TYR A 1 87 ? 13.303 -1.060 9.018 1.00 44.31 87 TYR A O 1
ATOM 697 N N . PRO A 1 88 ? 12.927 -2.845 10.334 1.00 42.66 88 PRO A N 1
ATOM 698 C CA . PRO A 1 88 ? 12.496 -2.006 11.436 1.00 42.66 88 PRO A CA 1
ATOM 699 C C . PRO A 1 88 ? 13.676 -1.091 11.768 1.00 42.66 88 PRO A C 1
ATOM 701 O O . PRO A 1 88 ? 14.807 -1.575 11.874 1.00 42.66 88 PRO A O 1
ATOM 704 N N . ARG A 1 89 ? 13.415 0.216 11.904 1.00 42.50 89 ARG A N 1
ATOM 705 C CA . ARG A 1 89 ? 14.280 1.145 12.639 1.00 42.50 89 ARG A CA 1
ATOM 706 C C . ARG A 1 89 ? 14.425 0.613 14.066 1.00 42.50 89 ARG A C 1
ATOM 708 O O . ARG A 1 89 ? 13.828 1.130 15.000 1.00 42.50 89 ARG A O 1
ATOM 715 N N . ASN A 1 90 ? 15.174 -0.465 14.230 1.00 40.03 90 ASN A N 1
ATOM 716 C CA . ASN A 1 90 ? 15.844 -0.756 15.468 1.00 40.03 90 ASN A CA 1
ATOM 717 C C . ASN A 1 90 ? 16.897 0.340 15.577 1.00 40.03 90 ASN A C 1
ATOM 719 O O . ASN A 1 90 ? 17.566 0.656 14.594 1.00 40.03 90 ASN A O 1
ATOM 723 N N . ASP A 1 91 ? 17.014 0.927 16.756 1.00 42.56 91 ASP A N 1
ATOM 724 C CA . ASP A 1 91 ? 17.869 2.055 17.127 1.00 42.56 91 ASP A CA 1
ATOM 725 C C . ASP A 1 91 ? 19.395 1.854 16.915 1.00 42.56 91 ASP A C 1
ATOM 727 O O . ASP A 1 91 ? 20.216 2.445 17.614 1.00 42.56 91 ASP A O 1
ATOM 731 N N . PHE A 1 92 ? 19.816 1.035 15.950 1.00 42.81 92 PHE A N 1
ATOM 732 C CA . PHE A 1 92 ? 21.204 0.736 15.614 1.00 42.81 92 PHE A CA 1
ATOM 733 C C . PHE A 1 92 ? 21.826 1.740 14.621 1.00 42.81 92 PHE A C 1
ATOM 735 O O . PHE A 1 92 ? 23.036 1.971 14.664 1.00 42.81 92 PHE A O 1
ATOM 742 N N . ASP A 1 93 ? 21.021 2.412 13.789 1.00 42.03 93 ASP A N 1
ATOM 743 C CA . ASP A 1 93 ? 21.525 3.279 12.706 1.00 42.03 93 ASP A CA 1
ATOM 744 C C . ASP A 1 93 ? 21.989 4.674 13.140 1.00 42.03 93 ASP A C 1
ATOM 746 O O . ASP A 1 93 ? 22.666 5.366 12.379 1.00 42.03 93 ASP A O 1
ATOM 750 N N . ARG A 1 94 ? 21.774 5.082 14.400 1.00 40.78 94 ARG A N 1
ATOM 751 C CA . ARG A 1 94 ? 22.451 6.285 14.929 1.00 40.78 94 ARG A CA 1
ATOM 752 C C . ARG A 1 94 ? 23.973 6.130 15.028 1.00 40.78 94 ARG A C 1
ATOM 754 O O . ARG A 1 94 ? 24.653 7.119 15.284 1.00 40.78 94 ARG A O 1
ATOM 761 N N . ARG A 1 95 ? 24.521 4.926 14.820 1.00 41.16 95 ARG A N 1
ATOM 762 C CA . ARG A 1 95 ? 25.971 4.684 14.799 1.00 41.16 95 ARG A CA 1
ATOM 763 C C . ARG A 1 95 ? 26.582 4.662 13.392 1.00 41.16 95 ARG A C 1
ATOM 765 O O . ARG A 1 95 ? 27.803 4.675 13.288 1.00 41.16 95 ARG A O 1
ATOM 772 N N . TRP A 1 96 ? 25.772 4.650 12.332 1.00 41.97 96 TRP A N 1
ATOM 773 C CA . TRP A 1 96 ? 26.236 4.479 10.947 1.00 41.97 96 TRP A CA 1
ATOM 774 C C . TRP A 1 96 ? 25.930 5.684 10.040 1.00 41.97 96 TRP A C 1
ATOM 776 O O . TRP A 1 96 ? 25.887 5.569 8.820 1.00 41.97 96 TRP A O 1
ATOM 786 N N . SER A 1 97 ? 25.799 6.886 10.613 1.00 41.16 97 SER A N 1
ATOM 787 C CA . SER A 1 97 ? 25.754 8.156 9.867 1.00 41.16 97 SER A CA 1
ATOM 788 C C . SER A 1 97 ? 27.146 8.585 9.366 1.00 41.16 97 SER A C 1
ATOM 790 O O . SER A 1 97 ? 27.577 9.715 9.597 1.00 41.16 97 SER A O 1
ATOM 792 N N . GLY A 1 98 ? 27.886 7.659 8.751 1.00 38.75 98 GLY A N 1
ATOM 793 C CA . GLY A 1 98 ? 29.292 7.846 8.392 1.00 38.75 98 GLY A CA 1
ATOM 794 C C . GLY A 1 98 ? 29.732 7.216 7.074 1.00 38.75 98 GLY A C 1
ATOM 795 O O . GLY A 1 98 ? 30.933 7.162 6.830 1.00 38.75 98 GLY A O 1
ATOM 796 N N . SER A 1 99 ? 28.837 6.720 6.216 1.00 38.31 99 SER A N 1
ATOM 797 C CA . SER A 1 99 ? 29.257 6.238 4.892 1.00 38.31 99 SER A CA 1
ATOM 798 C C . SER A 1 99 ? 28.240 6.556 3.807 1.00 38.31 99 SER A C 1
ATOM 800 O O . SER A 1 99 ? 27.189 5.939 3.667 1.00 38.31 99 SER A O 1
ATOM 802 N N . THR A 1 100 ? 28.607 7.577 3.044 1.00 44.91 100 THR A N 1
ATOM 803 C CA . THR A 1 100 ? 28.023 8.019 1.787 1.00 44.91 100 THR A CA 1
ATOM 804 C C . THR A 1 100 ? 28.356 7.010 0.690 1.00 44.91 100 THR A C 1
ATOM 806 O O . THR A 1 100 ? 29.215 7.287 -0.128 1.00 44.91 100 THR A O 1
ATOM 809 N N . GLU A 1 101 ? 27.731 5.835 0.664 1.00 40.50 101 GLU A N 1
ATOM 810 C CA . GLU A 1 101 ? 27.863 4.911 -0.472 1.00 40.50 101 GLU A CA 1
ATOM 811 C C . GLU A 1 101 ? 26.651 3.969 -0.521 1.00 40.50 101 GLU A C 1
ATOM 813 O O . GLU A 1 101 ? 26.495 3.065 0.296 1.00 40.50 101 GLU A O 1
ATOM 818 N N . LEU A 1 102 ? 25.746 4.218 -1.473 1.00 47.88 102 LEU A N 1
ATOM 819 C CA . LEU A 1 102 ? 24.647 3.308 -1.797 1.00 47.88 102 LEU A CA 1
ATOM 820 C C . LEU A 1 102 ? 25.230 2.066 -2.488 1.00 47.88 102 LEU A C 1
ATOM 822 O O . LEU A 1 102 ? 25.846 2.220 -3.549 1.00 47.88 102 LEU A O 1
ATOM 826 N N . PRO A 1 103 ? 25.012 0.835 -1.990 1.00 41.72 103 PRO A N 1
ATOM 827 C CA . PRO A 1 103 ? 25.374 -0.342 -2.754 1.00 41.72 103 PRO A CA 1
ATOM 828 C C . PRO A 1 103 ? 24.338 -0.537 -3.865 1.00 41.72 103 PRO A C 1
ATOM 830 O O . PRO A 1 103 ? 23.235 -1.044 -3.662 1.00 41.72 103 PRO A O 1
ATOM 833 N N . HIS A 1 104 ? 24.720 -0.146 -5.079 1.00 50.19 104 HIS A N 1
ATOM 834 C CA . HIS A 1 104 ? 24.180 -0.739 -6.293 1.00 50.19 104 HIS A CA 1
ATOM 835 C C . HIS A 1 104 ? 24.407 -2.253 -6.233 1.00 50.19 104 HIS A C 1
ATOM 837 O O . HIS A 1 104 ? 25.525 -2.700 -6.472 1.00 50.19 104 HIS A O 1
ATOM 843 N N . GLN A 1 105 ? 23.361 -3.024 -5.925 1.00 42.31 105 GLN A N 1
ATOM 844 C CA . GLN A 1 105 ? 23.114 -4.368 -6.461 1.00 42.31 105 GLN A CA 1
ATOM 845 C C . GLN A 1 105 ? 21.793 -4.916 -5.904 1.00 42.31 105 GLN A C 1
ATOM 847 O O . GLN A 1 105 ? 21.747 -5.562 -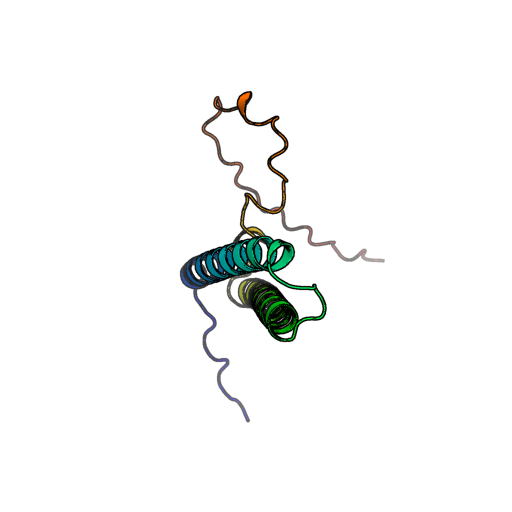4.860 1.00 42.31 105 GLN A O 1
ATOM 852 N N . CYS A 1 106 ? 20.698 -4.698 -6.637 1.00 39.03 106 CYS A N 1
ATOM 853 C CA . CYS A 1 106 ? 19.543 -5.583 -6.535 1.00 39.03 106 CYS A CA 1
ATOM 854 C C . CYS A 1 106 ? 19.940 -6.886 -7.247 1.00 39.03 106 CYS A C 1
ATOM 856 O O . CYS A 1 106 ? 19.890 -6.987 -8.471 1.00 39.03 106 CYS A O 1
ATOM 858 N N . GLY A 1 107 ? 20.490 -7.826 -6.477 1.00 38.12 107 GLY A N 1
ATOM 859 C CA . GLY A 1 107 ? 20.968 -9.110 -6.970 1.00 38.12 107 GLY A CA 1
ATOM 860 C C . GLY A 1 107 ? 19.814 -9.959 -7.491 1.00 38.12 107 GLY A C 1
ATOM 861 O O . GLY A 1 107 ? 18.987 -10.456 -6.730 1.00 38.12 107 GLY A O 1
ATOM 862 N N . THR A 1 108 ? 19.787 -10.158 -8.803 1.00 44.84 108 THR A N 1
ATOM 863 C CA . THR A 1 108 ? 19.002 -11.188 -9.476 1.00 44.84 108 THR A CA 1
ATOM 864 C C . THR A 1 108 ? 19.449 -12.569 -8.992 1.00 44.84 108 THR A C 1
ATOM 866 O O . THR A 1 108 ? 20.489 -13.063 -9.424 1.00 44.84 108 THR A O 1
ATOM 869 N N . SER A 1 109 ? 18.669 -13.233 -8.135 1.00 41.22 109 SER A N 1
ATOM 870 C CA . SER A 1 109 ? 18.825 -14.679 -7.916 1.00 41.22 109 SER A CA 1
ATOM 871 C C . SER A 1 109 ? 18.036 -15.454 -8.979 1.00 41.22 109 SER A C 1
ATOM 873 O O . SER A 1 109 ? 17.002 -16.063 -8.722 1.00 41.22 109 SER A O 1
ATOM 875 N N . TYR A 1 110 ? 18.514 -15.409 -10.224 1.00 42.78 110 TYR A N 1
ATOM 876 C CA . TYR A 1 110 ? 18.098 -16.395 -11.220 1.00 42.78 110 TYR A CA 1
ATOM 877 C C . TYR A 1 110 ? 18.771 -17.725 -10.857 1.00 42.78 110 TYR A C 1
ATOM 879 O O . TYR A 1 110 ? 19.985 -17.868 -10.974 1.00 42.78 110 TYR A O 1
ATOM 887 N N . ARG A 1 111 ? 17.988 -18.698 -10.374 1.00 42.78 111 ARG A N 1
ATOM 888 C CA . ARG A 1 111 ? 18.420 -20.101 -10.305 1.00 42.78 111 ARG A CA 1
ATOM 889 C C . ARG A 1 111 ? 18.609 -20.606 -11.734 1.00 42.78 111 ARG A C 1
ATOM 891 O O . ARG A 1 111 ? 17.639 -20.672 -12.487 1.00 42.78 111 ARG A O 1
ATOM 898 N N . GLU A 1 112 ? 19.829 -20.980 -12.098 1.00 44.22 11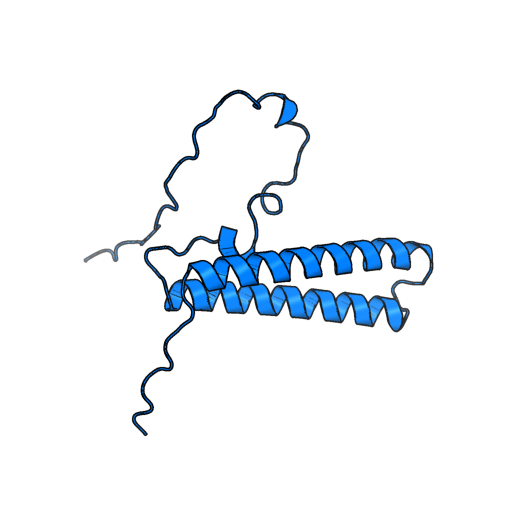2 GLU A N 1
ATOM 899 C CA . GLU A 1 112 ? 20.066 -21.736 -13.326 1.00 44.22 112 GLU A CA 1
ATOM 900 C C . GLU A 1 112 ? 19.395 -23.121 -13.235 1.00 44.22 112 GLU A C 1
ATOM 902 O O . GLU A 1 112 ? 19.435 -23.757 -12.175 1.00 44.22 112 GLU A O 1
ATOM 907 N N . PRO A 1 113 ? 18.767 -23.621 -14.314 1.00 50.62 113 PRO A N 1
ATOM 908 C CA . PRO A 1 113 ? 18.274 -24.986 -14.350 1.00 50.62 113 PRO A CA 1
ATOM 909 C C . PRO A 1 113 ? 19.453 -25.956 -14.481 1.00 50.62 113 PRO A C 1
ATOM 911 O O . PRO A 1 113 ? 20.247 -25.875 -15.419 1.00 50.62 113 PRO A O 1
ATOM 914 N N . VAL A 1 114 ? 19.531 -26.900 -13.543 1.00 53.88 114 VAL A N 1
ATOM 915 C CA . VAL A 1 114 ? 20.458 -28.036 -13.571 1.00 53.88 114 VAL A CA 1
ATOM 916 C C . VAL A 1 114 ? 20.244 -28.805 -14.876 1.00 53.88 114 VAL A C 1
ATOM 918 O O . VAL A 1 114 ? 19.195 -29.423 -15.072 1.00 53.88 114 VAL A O 1
ATOM 921 N N . ARG A 1 115 ? 21.221 -28.749 -15.786 1.00 49.78 115 ARG A N 1
ATOM 922 C CA . ARG A 1 115 ? 21.273 -29.663 -16.931 1.00 49.78 115 ARG A CA 1
ATOM 923 C C . ARG A 1 115 ? 21.728 -31.031 -16.427 1.00 49.78 115 ARG A C 1
ATOM 925 O O . ARG A 1 115 ? 22.734 -31.121 -15.726 1.00 49.78 115 ARG A O 1
ATOM 932 N N . THR A 1 116 ? 20.924 -32.039 -16.744 1.00 64.19 116 THR A N 1
ATOM 933 C CA . THR A 1 116 ? 21.218 -33.465 -16.557 1.00 64.19 116 THR A CA 1
ATOM 934 C C . THR A 1 116 ? 22.124 -33.975 -17.665 1.00 64.19 116 THR A C 1
ATOM 936 O O . THR A 1 116 ? 22.101 -33.371 -18.764 1.00 64.19 116 THR A O 1
#

Solvent-accessible surface area (backbone atoms only — not comparable to full-atom values): 7255 Å² total; per-residue (Å²): 135,90,72,74,78,75,82,64,68,54,67,69,55,46,40,55,50,19,50,52,52,44,53,54,44,52,55,43,49,52,53,50,56,58,42,58,78,76,41,62,76,83,36,71,66,52,46,50,47,52,52,51,42,54,51,47,54,51,51,35,56,53,49,45,54,48,39,42,71,53,33,62,91,75,47,53,77,47,42,40,56,45,73,72,68,76,49,72,84,58,9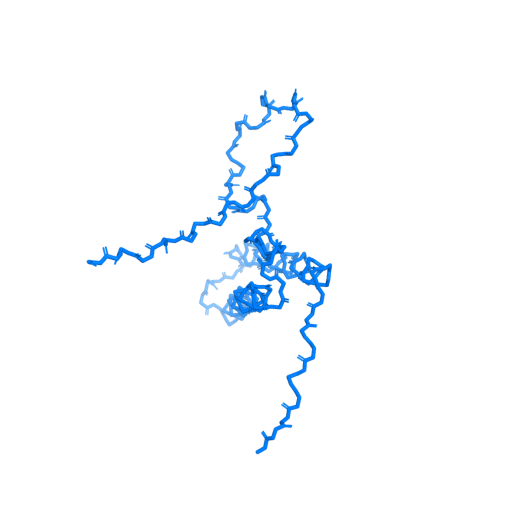0,66,60,86,77,60,87,79,69,98,70,84,82,91,68,82,76,78,82,75,80,79,80,84,81,129

Organism: NCBI:txid1124743

pLDDT: mean 77.47, std 22.85, range [38.12, 98.38]

Secondary structure (DSSP, 8-state):
--PPPPP---HHHHHHHHHHHHHHHHHHHHHHHHHHHHS-TTSHHHHHHHHHHHHHHHHHHHHHHHHHHH-TTT--THHHH-STTTS---TTGGG-TT------------PPP---

Sequence (116 aa):
MTGRPKPGLTFERHVEIGKRLLEIRLELMDLLIETSGAYPRTSAFARKLKQALDRVDAARSAGDSACCDDEPRKFCTHVYYGHDLYYPRNDFDRRWSGSTELPHQCGTSYREPVRT

Foldseek 3Di:
DPDPPDQADDLVVLLVVLVVLVVVLVVLVVVLVVVVVVDPCPDPVNVVSVVVNVVSVVVLVVSLVSCCVNPVPPRDNCSNVNPDRVDPPPVPCVVVPDDPDDDPDPDDPDDDDDDD

Radius of gyration: 19.08 Å; Cα contacts (8 Å, |Δi|>4): 71; chains: 1; bounding box: 47×42×53 Å

Mean predicted aligned error: 12.41 Å

Nearest PDB structures (foldseek):
  5nfd-assembly2_B  TM=9.171E-01  e=2.673E+00  Homo sapiens
  7tzb-assembly1_B  TM=7.473E-01  e=5.933E+00  Homo sapiens
  1s94-assembly1_A  TM=5.732E-01  e=7.451E+00  Doryteuthis pealeii